Protein AF-A0A7V5C9X4-F1 (afdb_monomer_lite)

Foldseek 3Di:
DDDDDDDDQDDDPPPCSVVVQVVCVVVVHDHDDPVVVVCVVVVD

Sequence (44 aa):
MHRPFVIGLTGSIGMGKTTTAQMFADAGIPVWDADAAVHRLYAK

Structure (mmCIF, N/CA/C/O backbone):
data_AF-A0A7V5C9X4-F1
#
_entry.id   AF-A0A7V5C9X4-F1
#
loop_
_atom_site.group_PDB
_atom_site.id
_atom_site.type_symbol
_atom_site.label_atom_id
_atom_site.label_alt_id
_atom_site.label_comp_id
_atom_site.label_asym_id
_atom_site.label_entity_id
_atom_site.label_seq_id
_atom_site.pdbx_PDB_ins_code
_atom_site.Cartn_x
_atom_site.Cartn_y
_atom_site.Cartn_z
_atom_site.occupancy
_atom_site.B_iso_or_equiv
_atom_site.auth_seq_id
_atom_site.auth_comp_id
_atom_site.auth_asym_id
_atom_site.auth_atom_id
_atom_site.pdbx_PDB_model_num
ATOM 1 N N . MET A 1 1 ? -14.427 21.507 12.160 1.00 67.38 1 MET A N 1
ATOM 2 C CA . MET A 1 1 ? -14.173 20.348 11.276 1.00 67.38 1 MET A CA 1
ATOM 3 C C . MET A 1 1 ? -12.786 19.816 11.590 1.00 67.38 1 MET A C 1
ATOM 5 O O . MET A 1 1 ? -11.849 20.602 11.529 1.00 67.38 1 MET A O 1
ATOM 9 N N . HIS A 1 2 ? -12.647 18.550 11.987 1.00 84.19 2 HIS A N 1
ATOM 10 C CA . HIS A 1 2 ? -11.329 17.954 12.229 1.00 84.19 2 HIS A CA 1
ATOM 11 C C 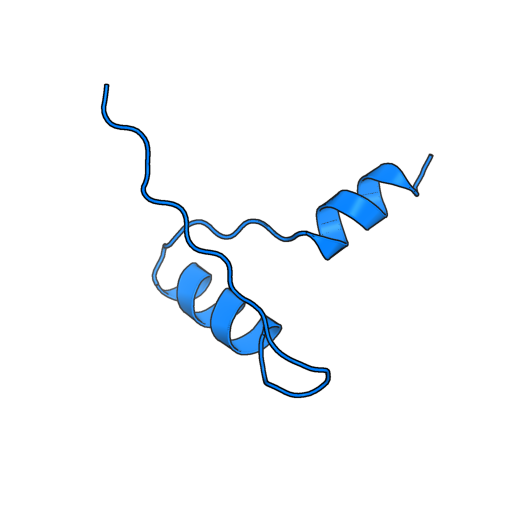. HIS A 1 2 ? -10.860 17.253 10.954 1.00 84.19 2 HIS A C 1
ATOM 13 O O . HIS A 1 2 ? -11.633 16.523 10.334 1.00 84.19 2 HIS A O 1
ATOM 19 N N . ARG A 1 3 ? -9.623 17.517 10.529 1.00 91.00 3 ARG A N 1
ATOM 20 C CA . ARG A 1 3 ? -9.021 16.796 9.402 1.00 91.00 3 ARG A CA 1
ATOM 21 C C . ARG A 1 3 ? -8.573 15.419 9.904 1.00 91.00 3 ARG A C 1
ATOM 23 O O . ARG A 1 3 ? -8.070 15.353 11.023 1.00 91.00 3 ARG A O 1
ATOM 30 N N . PRO A 1 4 ? -8.735 14.343 9.119 1.00 92.69 4 PRO A N 1
ATOM 31 C CA . PRO A 1 4 ? -8.195 13.044 9.499 1.00 92.69 4 PRO A CA 1
ATOM 32 C C . PRO A 1 4 ? -6.669 13.118 9.625 1.00 92.69 4 PRO A C 1
ATOM 34 O O . PRO A 1 4 ? -6.012 13.874 8.902 1.00 92.69 4 PRO A O 1
ATOM 37 N N . PHE A 1 5 ? -6.113 12.328 10.541 1.00 95.25 5 PHE A N 1
ATOM 38 C CA . PHE A 1 5 ? -4.672 12.127 10.636 1.00 95.25 5 PHE A CA 1
ATOM 39 C C . PHE A 1 5 ? -4.195 11.269 9.460 1.00 95.25 5 PHE A C 1
ATOM 41 O O . PHE A 1 5 ? -4.827 10.266 9.132 1.00 95.25 5 PHE A O 1
ATOM 48 N N . VAL A 1 6 ? -3.098 11.670 8.817 1.00 96.00 6 VAL A N 1
ATOM 49 C CA . VAL A 1 6 ? -2.571 11.008 7.615 1.00 96.00 6 VAL A CA 1
ATOM 50 C C . VAL A 1 6 ? -1.170 10.488 7.902 1.00 96.00 6 VAL A C 1
ATOM 52 O O . VAL A 1 6 ? -0.305 11.251 8.331 1.00 96.00 6 VAL A O 1
ATOM 55 N N . ILE A 1 7 ? -0.945 9.203 7.627 1.00 96.25 7 ILE A N 1
ATOM 56 C CA . ILE A 1 7 ? 0.359 8.545 7.746 1.00 96.25 7 ILE A CA 1
ATOM 57 C C . ILE A 1 7 ? 0.813 7.999 6.396 1.00 96.25 7 ILE A C 1
ATOM 59 O O . ILE A 1 7 ? 0.007 7.495 5.617 1.00 96.25 7 ILE A O 1
ATOM 63 N N . GLY A 1 8 ? 2.114 8.094 6.128 1.00 97.00 8 GLY A N 1
ATOM 64 C CA . GLY A 1 8 ? 2.740 7.470 4.967 1.00 97.00 8 GLY A CA 1
ATOM 65 C C . GLY A 1 8 ? 3.278 6.088 5.322 1.00 97.00 8 GLY A C 1
ATOM 66 O O . GLY A 1 8 ? 4.124 5.970 6.207 1.00 97.00 8 GLY A O 1
ATOM 67 N N . LEU A 1 9 ? 2.823 5.055 4.614 1.00 97.19 9 LEU A N 1
ATOM 68 C CA . LEU A 1 9 ? 3.377 3.706 4.705 1.00 97.19 9 LEU A CA 1
ATOM 69 C C . LEU A 1 9 ? 4.387 3.490 3.571 1.00 97.19 9 LEU A C 1
ATOM 71 O O . LEU A 1 9 ? 4.032 3.542 2.397 1.00 97.19 9 LEU A O 1
ATOM 75 N N . THR A 1 10 ? 5.651 3.247 3.920 1.00 95.69 10 THR A N 1
ATOM 76 C CA . THR A 1 10 ? 6.748 3.048 2.960 1.00 95.69 10 THR A CA 1
ATOM 77 C C . THR A 1 10 ? 7.674 1.907 3.394 1.00 95.69 10 THR A C 1
ATOM 79 O O . THR A 1 10 ? 7.505 1.317 4.456 1.00 95.69 10 THR A O 1
ATOM 82 N N . GLY A 1 11 ? 8.633 1.560 2.540 1.00 94.81 11 GLY A N 1
ATOM 83 C CA . GLY A 1 11 ? 9.554 0.440 2.701 1.00 94.81 11 GLY A CA 1
ATOM 84 C C . GLY A 1 11 ? 10.155 0.007 1.363 1.00 94.81 11 GLY A C 1
ATOM 85 O O . GLY A 1 11 ? 9.617 0.311 0.296 1.00 94.81 11 GLY A O 1
ATOM 86 N N . SER A 1 12 ? 11.255 -0.739 1.400 1.00 95.75 12 SER A N 1
ATOM 87 C CA . SER A 1 12 ? 11.911 -1.295 0.206 1.00 95.75 12 SER A CA 1
ATOM 88 C C . SER A 1 12 ? 11.082 -2.404 -0.469 1.00 95.75 12 SER A C 1
ATOM 90 O O . SER A 1 12 ? 9.992 -2.778 -0.013 1.00 95.75 12 SER A O 1
ATOM 92 N N . ILE A 1 13 ? 11.569 -2.925 -1.598 1.00 93.56 13 ILE A N 1
ATOM 93 C CA . ILE A 1 13 ? 10.979 -4.088 -2.281 1.00 93.56 13 ILE A CA 1
ATOM 94 C C . ILE A 1 13 ? 11.027 -5.298 -1.332 1.00 93.56 13 ILE A C 1
ATOM 96 O O . ILE A 1 13 ? 12.028 -5.514 -0.655 1.00 93.56 13 ILE A O 1
ATOM 100 N N . GLY A 1 14 ? 9.931 -6.055 -1.237 1.00 93.56 14 GLY A N 1
ATOM 101 C CA . GLY A 1 14 ? 9.846 -7.245 -0.378 1.00 93.56 14 GLY A CA 1
ATOM 102 C C . GLY A 1 14 ? 9.669 -6.984 1.127 1.00 93.56 14 GLY A C 1
ATOM 103 O O . GLY A 1 14 ? 9.578 -7.937 1.888 1.00 93.56 14 GLY A O 1
ATOM 104 N N . MET A 1 15 ? 9.559 -5.728 1.578 1.00 96.00 15 MET A N 1
ATOM 105 C CA . MET A 1 15 ? 9.420 -5.378 3.009 1.00 96.00 15 MET A CA 1
ATOM 106 C C . MET A 1 15 ? 7.989 -5.494 3.571 1.00 96.00 15 MET A C 1
ATOM 108 O O . MET A 1 15 ? 7.740 -5.089 4.700 1.00 96.00 15 MET A O 1
ATOM 112 N N . GLY A 1 16 ? 7.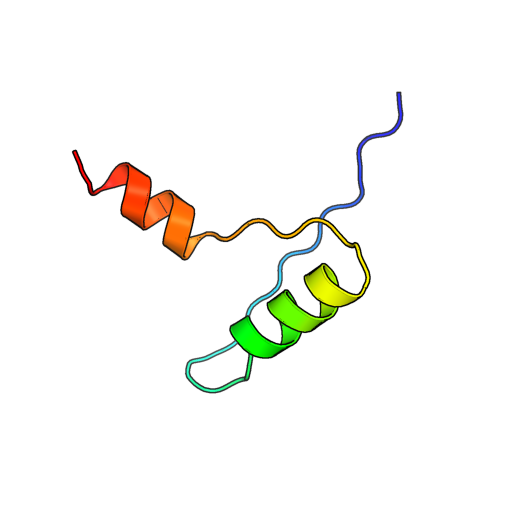028 -5.996 2.789 1.00 95.50 16 GLY A N 1
ATOM 113 C CA . GLY A 1 16 ? 5.654 -6.209 3.267 1.00 95.50 16 GLY A CA 1
ATOM 114 C C . GLY A 1 16 ? 4.749 -4.969 3.293 1.00 95.50 16 GLY A C 1
ATOM 115 O O . GLY A 1 16 ? 3.721 -5.002 3.957 1.00 95.50 16 GLY A O 1
ATOM 116 N N . LYS A 1 17 ? 5.066 -3.891 2.552 1.00 96.75 17 LYS A N 1
ATOM 117 C CA . LYS A 1 17 ? 4.214 -2.681 2.460 1.00 96.75 17 LYS A CA 1
ATOM 118 C C . LYS A 1 17 ? 2.743 -3.006 2.170 1.00 96.75 17 LYS A C 1
ATOM 120 O O . LYS A 1 17 ? 1.865 -2.552 2.892 1.00 96.75 17 LYS A O 1
ATOM 125 N N . THR A 1 18 ? 2.484 -3.809 1.137 1.00 95.56 18 THR A N 1
ATOM 126 C CA . THR A 1 18 ? 1.125 -4.203 0.733 1.00 95.56 18 THR A CA 1
ATOM 127 C C . THR A 1 18 ? 0.435 -5.026 1.819 1.00 95.56 18 THR A C 1
ATOM 129 O O . THR A 1 18 ? -0.741 -4.817 2.086 1.00 95.56 18 THR A O 1
ATOM 132 N N . THR A 1 19 ? 1.176 -5.903 2.503 1.00 97.38 19 THR A N 1
ATOM 133 C CA . THR A 1 19 ? 0.664 -6.680 3.639 1.00 97.38 19 THR A CA 1
ATOM 134 C C . THR A 1 19 ? 0.231 -5.765 4.783 1.00 97.38 19 THR A C 1
ATOM 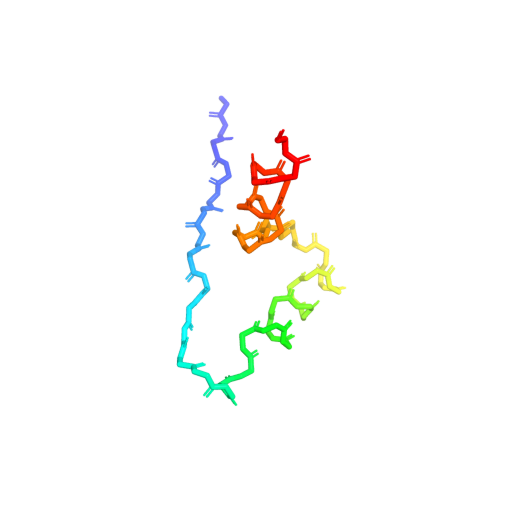136 O O . THR A 1 19 ? -0.890 -5.882 5.266 1.00 97.38 19 THR A O 1
ATOM 139 N N . THR A 1 20 ? 1.072 -4.808 5.180 1.00 97.25 20 THR A N 1
ATOM 140 C CA . THR A 1 20 ? 0.736 -3.847 6.240 1.00 97.25 20 THR A CA 1
ATOM 141 C C . THR A 1 20 ? -0.417 -2.924 5.832 1.00 97.25 20 THR 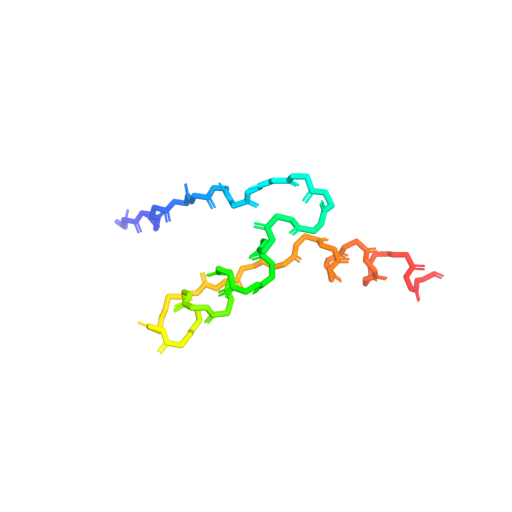A C 1
ATOM 143 O O . THR A 1 20 ? -1.278 -2.622 6.653 1.00 97.25 20 THR A O 1
ATOM 146 N N . ALA A 1 21 ? -0.481 -2.502 4.565 1.00 97.25 21 ALA A N 1
ATOM 147 C CA . ALA A 1 21 ? -1.607 -1.730 4.042 1.00 97.25 21 ALA A CA 1
ATOM 148 C C . ALA A 1 21 ? -2.923 -2.515 4.163 1.00 97.25 21 ALA A C 1
ATOM 150 O O . ALA A 1 21 ? -3.917 -1.975 4.641 1.00 97.25 21 ALA A O 1
ATOM 151 N N . GLN A 1 22 ? -2.916 -3.804 3.812 1.00 97.69 22 GLN A N 1
ATOM 152 C CA . GLN A 1 22 ? -4.089 -4.664 3.952 1.00 97.69 22 GLN A CA 1
ATOM 153 C C . GLN A 1 22 ? -4.512 -4.818 5.417 1.00 97.69 22 GLN A C 1
ATOM 155 O O . GLN A 1 22 ? -5.694 -4.710 5.711 1.00 97.69 22 GLN A O 1
ATOM 160 N N . MET A 1 23 ? -3.564 -4.958 6.350 1.00 98.12 23 MET A N 1
ATOM 161 C CA . MET A 1 23 ? -3.872 -5.008 7.786 1.00 98.12 23 MET A CA 1
ATOM 162 C C . MET A 1 23 ? -4.598 -3.745 8.278 1.00 98.12 23 MET A C 1
ATOM 164 O O . MET A 1 23 ? -5.512 -3.845 9.094 1.00 98.12 23 MET A O 1
ATOM 168 N N . PHE A 1 24 ? -4.231 -2.556 7.780 1.00 97.44 24 PHE A N 1
ATOM 169 C CA . PHE A 1 24 ? -4.974 -1.327 8.081 1.00 97.44 24 PHE A CA 1
ATOM 170 C C . PHE A 1 24 ? -6.400 -1.377 7.524 1.00 97.44 24 PHE A C 1
ATOM 172 O O . PHE A 1 24 ? -7.344 -1.051 8.243 1.00 97.44 24 PHE A O 1
ATOM 179 N N . ALA A 1 25 ? -6.563 -1.821 6.276 1.00 97.50 25 ALA A N 1
ATOM 180 C CA . ALA A 1 25 ? -7.875 -1.947 5.649 1.00 97.50 25 ALA A CA 1
ATOM 181 C C . ALA A 1 25 ? -8.775 -2.954 6.390 1.00 97.50 25 ALA A C 1
ATOM 183 O O . ALA A 1 25 ? -9.937 -2.652 6.658 1.00 97.50 25 ALA A O 1
ATOM 184 N N . ASP A 1 26 ? -8.224 -4.101 6.795 1.00 98.44 26 ASP A N 1
ATOM 185 C CA . ASP A 1 26 ? -8.918 -5.139 7.566 1.00 98.44 26 ASP A CA 1
ATOM 186 C C . ASP A 1 26 ? -9.344 -4.629 8.955 1.00 98.44 26 ASP A C 1
ATOM 188 O O . ASP A 1 26 ? -10.385 -5.023 9.478 1.00 98.44 26 ASP A O 1
ATOM 192 N N . ALA A 1 27 ? -8.581 -3.694 9.534 1.00 98.19 27 ALA A N 1
ATOM 193 C CA . ALA A 1 27 ? -8.931 -2.989 10.767 1.00 98.19 27 ALA A CA 1
ATOM 194 C C . ALA A 1 27 ? -9.942 -1.837 10.561 1.00 98.19 27 ALA A C 1
ATOM 196 O O . ALA A 1 27 ? -10.245 -1.105 11.505 1.00 98.19 27 ALA A O 1
ATOM 197 N N . GLY A 1 28 ? -10.453 -1.642 9.342 1.00 97.81 28 GLY A N 1
ATOM 198 C CA . GLY A 1 28 ? -11.400 -0.579 8.998 1.00 97.81 28 GLY A CA 1
ATOM 199 C C . GLY A 1 28 ? -10.768 0.806 8.831 1.00 97.81 28 GLY A C 1
ATOM 200 O O . GLY A 1 28 ? -11.489 1.804 8.768 1.00 97.81 28 GLY A O 1
ATOM 201 N N . ILE A 1 29 ? -9.438 0.900 8.760 1.00 97.44 29 ILE A N 1
ATOM 202 C CA . ILE A 1 29 ? -8.731 2.162 8.532 1.00 97.44 29 ILE A CA 1
ATOM 203 C C . ILE A 1 29 ? -8.676 2.424 7.020 1.00 97.44 29 ILE A C 1
ATOM 205 O O . ILE A 1 29 ? -8.207 1.566 6.272 1.00 97.44 29 ILE A O 1
ATOM 209 N N . PRO A 1 30 ? -9.122 3.600 6.535 1.00 97.12 30 PRO A N 1
ATOM 210 C CA . PRO A 1 30 ? -9.056 3.922 5.115 1.00 97.12 30 PRO A CA 1
ATOM 211 C C . PRO A 1 30 ? -7.618 3.912 4.588 1.00 97.12 30 PRO A C 1
ATOM 213 O O . PRO A 1 30 ? -6.739 4.575 5.141 1.00 97.12 30 PRO A O 1
ATOM 216 N N . VAL A 1 31 ? -7.402 3.209 3.477 1.00 97.25 31 VAL A N 1
ATOM 217 C CA . VAL A 1 31 ? -6.107 3.116 2.794 1.00 97.25 31 VAL A CA 1
ATOM 218 C C . VAL A 1 31 ? -6.201 3.776 1.426 1.00 97.25 31 VAL A C 1
ATOM 220 O O . VAL A 1 31 ? -7.151 3.557 0.675 1.00 97.25 31 VAL A O 1
ATOM 223 N N . TRP A 1 32 ? -5.191 4.575 1.094 1.00 96.88 32 TRP A N 1
ATOM 224 C CA . TRP A 1 32 ? -5.000 5.128 -0.240 1.00 96.88 32 TRP A CA 1
ATOM 225 C C . TRP A 1 32 ? -3.720 4.559 -0.850 1.00 96.88 32 TRP A C 1
ATOM 227 O O . TRP A 1 32 ? -2.659 4.613 -0.229 1.00 96.88 32 TRP A O 1
ATOM 237 N N . ASP A 1 33 ? -3.833 4.019 -2.062 1.00 95.94 33 ASP A N 1
ATOM 238 C CA . ASP A 1 33 ? -2.732 3.390 -2.792 1.00 95.94 33 ASP A CA 1
ATOM 239 C C . ASP A 1 33 ? -2.166 4.345 -3.858 1.00 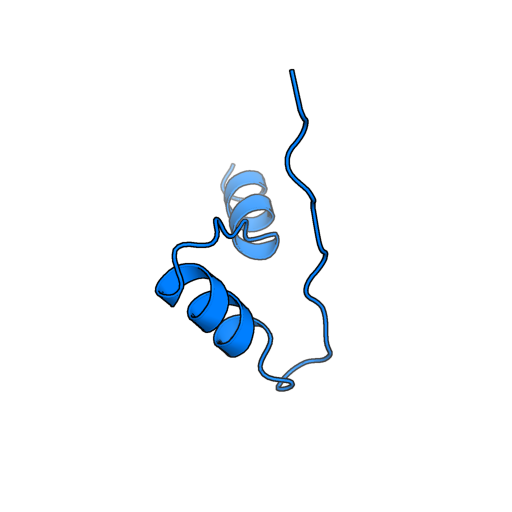95.94 33 ASP A C 1
ATOM 241 O O . ASP A 1 33 ? -2.869 4.759 -4.793 1.00 95.94 33 ASP A O 1
ATOM 245 N N . ALA A 1 34 ? -0.882 4.677 -3.702 1.00 95.25 34 ALA A N 1
ATOM 2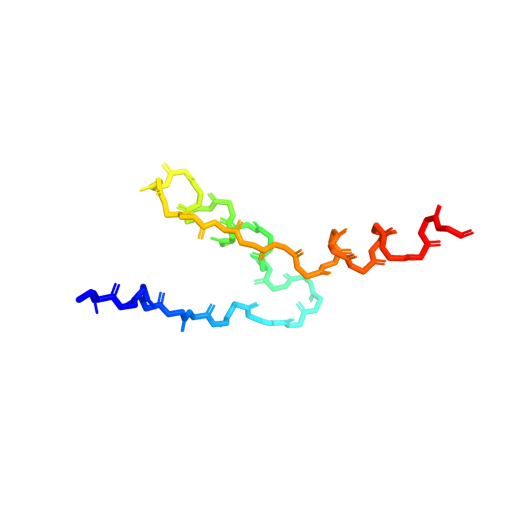46 C CA . ALA A 1 34 ? -0.137 5.541 -4.608 1.00 95.25 34 ALA A CA 1
ATOM 247 C C . ALA A 1 34 ? 0.111 4.895 -5.978 1.00 95.25 34 ALA A C 1
ATOM 249 O O . ALA A 1 34 ? -0.054 5.563 -7.000 1.00 95.25 34 ALA A O 1
ATOM 250 N N . ASP A 1 35 ? 0.450 3.605 -6.013 1.00 93.69 35 ASP A N 1
ATOM 251 C CA . ASP A 1 35 ? 0.739 2.878 -7.250 1.00 93.69 35 ASP A CA 1
ATOM 252 C C . ASP A 1 35 ? -0.535 2.777 -8.093 1.00 93.69 35 ASP A C 1
ATOM 254 O O . ASP A 1 35 ? -0.527 3.075 -9.289 1.00 93.69 35 ASP A O 1
ATOM 258 N N . ALA A 1 36 ? -1.671 2.475 -7.456 1.00 95.44 36 ALA A N 1
ATOM 259 C CA . ALA A 1 36 ? -2.967 2.453 -8.127 1.00 95.44 36 ALA A CA 1
ATOM 260 C C . ALA A 1 36 ? -3.366 3.837 -8.673 1.00 95.44 36 ALA A C 1
ATOM 262 O O . ALA A 1 36 ? -3.965 3.938 -9.746 1.00 95.44 36 ALA A O 1
ATOM 263 N N . ALA A 1 37 ? -3.054 4.919 -7.952 1.00 96.81 37 ALA A N 1
ATOM 264 C CA . ALA A 1 37 ? -3.316 6.280 -8.416 1.00 96.81 37 ALA A CA 1
ATOM 265 C C . ALA A 1 37 ? -2.480 6.646 -9.647 1.00 96.81 37 ALA A C 1
ATOM 267 O O . ALA A 1 37 ? -3.021 7.190 -10.611 1.00 96.81 37 ALA A O 1
ATOM 268 N N . VAL A 1 38 ? -1.194 6.299 -9.639 1.00 96.44 38 VAL A N 1
ATOM 269 C CA . VAL A 1 38 ? -0.286 6.520 -10.769 1.00 96.44 38 VAL A CA 1
ATOM 270 C C . VAL A 1 38 ? -0.673 5.648 -11.966 1.00 96.44 38 VAL A C 1
ATOM 272 O O . VAL A 1 38 ? -0.698 6.137 -13.091 1.00 96.44 38 VAL A O 1
ATOM 275 N N . HIS A 1 39 ? -1.072 4.395 -11.743 1.00 96.31 39 HIS A N 1
ATOM 276 C CA . HIS A 1 39 ? -1.561 3.520 -12.808 1.00 96.31 39 HIS A CA 1
ATOM 277 C C . HIS A 1 39 ? -2.802 4.103 -13.499 1.00 96.31 39 HIS A C 1
ATOM 279 O O . HIS A 1 39 ? -2.851 4.163 -14.723 1.00 96.31 39 HIS A O 1
ATOM 285 N N . ARG A 1 40 ? -3.774 4.624 -12.731 1.00 97.12 40 ARG A N 1
ATOM 286 C CA . ARG A 1 40 ? -4.938 5.340 -13.292 1.00 97.12 40 ARG A CA 1
ATOM 287 C C . ARG A 1 40 ? -4.545 6.595 -14.070 1.00 97.12 40 ARG A C 1
ATOM 289 O O . ARG A 1 40 ? -5.215 6.930 -15.041 1.00 97.12 40 ARG A O 1
ATOM 296 N N . LEU A 1 41 ? -3.502 7.301 -13.631 1.00 96.69 41 LEU A N 1
ATOM 297 C CA . LEU A 1 41 ? -3.006 8.497 -14.309 1.00 96.69 41 LEU A CA 1
ATOM 298 C C . LEU A 1 41 ? -2.370 8.158 -15.665 1.00 96.69 41 LEU A C 1
ATOM 300 O O . LEU A 1 41 ? -2.622 8.871 -16.630 1.00 96.69 41 LEU A O 1
ATOM 304 N N . TYR A 1 42 ? -1.593 7.074 -15.732 1.00 97.00 42 TYR A N 1
ATOM 305 C CA . TYR A 1 42 ? -0.935 6.607 -16.957 1.00 97.00 42 TYR A CA 1
ATOM 306 C C . TYR A 1 42 ? -1.815 5.745 -17.869 1.00 97.00 42 TYR A C 1
ATOM 308 O O . TYR A 1 42 ? -1.410 5.445 -18.984 1.00 97.00 42 TYR A O 1
ATOM 316 N N . ALA A 1 43 ? -3.011 5.345 -17.435 1.00 93.12 43 ALA A N 1
ATOM 317 C CA . ALA A 1 43 ? -3.961 4.592 -18.260 1.00 93.12 43 ALA A CA 1
ATOM 318 C C . ALA A 1 43 ? -4.682 5.450 -19.330 1.00 93.12 43 ALA A C 1
ATOM 320 O O . ALA A 1 43 ? -5.655 4.988 -19.927 1.00 93.12 43 ALA A O 1
ATOM 321 N N . LYS A 1 44 ? -4.242 6.695 -19.541 1.00 62.62 44 LYS A N 1
ATOM 322 C CA . LYS A 1 44 ? -4.716 7.628 -20.573 1.00 62.62 44 LYS A CA 1
ATOM 323 C C . LYS A 1 44 ? -3.683 7.760 -21.681 1.00 62.62 44 LYS A C 1
ATOM 325 O O . LYS A 1 44 ? -4.121 8.002 -22.824 1.00 62.62 44 LYS A O 1
#

Radius of gyration: 12.62 Å; chains: 1; bounding box: 26×28×33 Å

pLDDT: mean 94.46, std 6.87, range [62.62, 98.44]

Secondary structure (DSSP, 8-state):
-PPPP-------TTS-HHHHHHHHHHTT-----HHHHHHHHHT-